Protein AF-M4C3R3-F1 (afdb_monomer_lite)

Radius of gyration: 22.49 Å; chains: 1; bounding box: 30×72×47 Å

Organism: Hyaloperonospora arabidopsidis (strain Emoy2) (NCBI:txid559515)

Secondary structure (DSSP, 8-state):
-HHHHHHHHHHS----GGG--EE-S-TT---SEETTEEEEPTT-EEEETTEEEESS-HHHHHHHHHHHHHHHHHHHHHHHTS--------

Foldseek 3Di:
DCVQVVCCVVVVDHDDLVPAEAADPDLVDDDQDDPSRGYAHAQDWDDDPQATDHHHPRPVRRVVSVVVVVVVVCVVVVVVVPPDPPPDDD

Sequence (90 aa):
MEIVHRFGELSGLWVQQKKSVLIMLNMAVDLADYAGIPVLRHGDTTRYLGYQVGTGDLVGANWALRIRSIRSALRQQLPSLRVWPSGFCC

pLDDT: mean 83.35, std 14.42, range [38.62, 96.19]

Structure (mmCIF, N/CA/C/O backbone):
data_AF-M4C3R3-F1
#
_entry.id   AF-M4C3R3-F1
#
loop_
_atom_site.group_PDB
_atom_site.id
_atom_site.type_symbol
_atom_site.label_atom_id
_atom_site.label_alt_id
_atom_site.label_comp_id
_atom_site.label_asym_id
_atom_site.label_entity_id
_atom_site.label_seq_id
_atom_site.pdbx_PDB_ins_code
_atom_site.Cartn_x
_atom_site.Cartn_y
_atom_site.Cartn_z
_atom_site.occupancy
_atom_site.B_iso_or_equiv
_atom_site.auth_seq_id
_atom_site.auth_comp_id
_atom_site.auth_asym_id
_atom_site.auth_atom_id
_atom_site.pdbx_PDB_model_num
ATOM 1 N N . MET A 1 1 ? -9.374 -8.290 14.453 1.00 64.19 1 MET A N 1
ATOM 2 C CA . MET A 1 1 ? -9.530 -6.817 14.386 1.00 64.19 1 MET A CA 1
ATOM 3 C C . MET A 1 1 ? -9.750 -6.146 15.736 1.00 64.19 1 MET A C 1
ATOM 5 O O . MET A 1 1 ? -9.820 -4.924 15.763 1.00 64.19 1 MET A O 1
ATOM 9 N N . GLU A 1 2 ? -9.781 -6.891 16.850 1.00 76.44 2 GLU A N 1
ATOM 10 C CA . GLU A 1 2 ? -9.936 -6.304 18.188 1.00 76.44 2 GLU A CA 1
ATOM 11 C C . GLU A 1 2 ? -8.931 -5.175 18.440 1.00 76.44 2 GLU A C 1
ATOM 13 O O . GLU A 1 2 ? -9.323 -4.109 18.879 1.00 76.44 2 GLU A O 1
ATOM 18 N N . ILE A 1 3 ? -7.663 -5.343 18.047 1.00 84.50 3 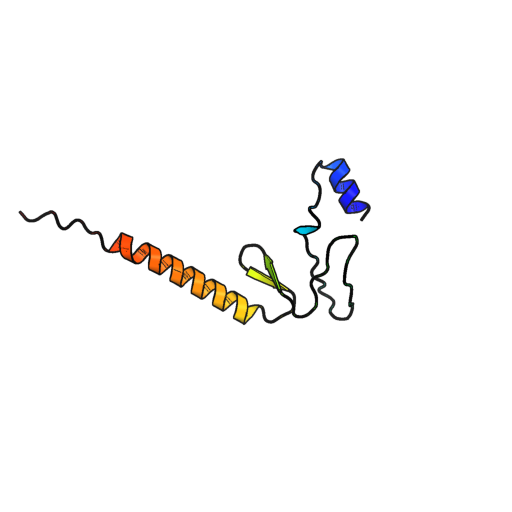ILE A N 1
ATOM 19 C CA . ILE A 1 3 ? -6.635 -4.327 18.301 1.00 84.50 3 ILE A CA 1
ATOM 20 C C . ILE A 1 3 ? -6.852 -3.007 17.548 1.00 84.50 3 ILE A C 1
ATOM 22 O O . ILE A 1 3 ? -6.590 -1.948 18.103 1.00 84.50 3 ILE A O 1
ATOM 26 N N . VAL A 1 4 ? -7.351 -3.043 16.308 1.00 83.56 4 VAL A N 1
ATOM 27 C CA . VAL A 1 4 ? -7.580 -1.827 15.506 1.00 83.56 4 VAL A CA 1
ATOM 28 C C . VAL A 1 4 ? -8.862 -1.130 15.950 1.00 83.56 4 VAL A C 1
ATOM 30 O O . VAL A 1 4 ? -8.881 0.093 16.040 1.00 83.56 4 VAL A O 1
ATOM 33 N N . HIS A 1 5 ? -9.912 -1.891 16.277 1.00 85.75 5 HIS A N 1
ATOM 34 C CA . HIS A 1 5 ? -11.117 -1.315 16.876 1.00 85.75 5 HIS A CA 1
ATOM 35 C C . HIS A 1 5 ? -10.816 -0.717 18.244 1.00 85.75 5 HIS A C 1
ATOM 37 O O . HIS A 1 5 ? -11.152 0.436 18.474 1.00 85.75 5 HIS A O 1
ATOM 43 N N . ARG A 1 6 ? -10.094 -1.440 19.102 1.00 89.81 6 ARG A N 1
ATOM 44 C CA . ARG A 1 6 ? -9.676 -0.965 20.423 1.00 89.81 6 ARG A CA 1
ATOM 45 C C . ARG A 1 6 ? -8.749 0.242 20.332 1.00 89.81 6 ARG A C 1
ATOM 47 O O . ARG A 1 6 ? -8.861 1.158 21.135 1.00 89.81 6 ARG A O 1
ATOM 54 N N . PHE A 1 7 ? -7.862 0.289 19.337 1.00 88.75 7 PHE A N 1
ATOM 55 C CA . PHE A 1 7 ? -7.105 1.503 19.037 1.00 88.75 7 PHE A CA 1
ATOM 56 C C . PHE A 1 7 ? -8.040 2.657 18.673 1.00 88.75 7 PHE A C 1
ATOM 58 O O . PHE A 1 7 ? -7.858 3.755 19.187 1.00 88.75 7 PHE A O 1
ATOM 65 N N . GLY A 1 8 ? -9.048 2.420 17.832 1.00 92.12 8 GLY A N 1
ATOM 66 C CA . GLY A 1 8 ? -10.058 3.422 17.494 1.00 92.12 8 GLY A CA 1
ATOM 67 C C . GLY A 1 8 ? -10.846 3.912 18.706 1.00 92.12 8 GLY A C 1
ATOM 68 O O . GLY A 1 8 ? -11.025 5.115 18.862 1.00 92.12 8 GLY A O 1
ATOM 69 N N . GLU A 1 9 ? -11.228 3.010 19.608 1.00 94.75 9 GLU A N 1
ATOM 70 C CA . GLU A 1 9 ? -11.909 3.343 20.863 1.00 94.75 9 GLU A CA 1
ATOM 71 C C . GLU A 1 9 ? -11.024 4.176 21.797 1.00 94.75 9 GLU A C 1
ATOM 73 O O . GLU A 1 9 ? -11.490 5.159 22.368 1.00 94.75 9 GLU A O 1
ATOM 78 N N . LEU A 1 10 ? -9.743 3.819 21.931 1.00 96.19 10 LEU A N 1
ATOM 79 C CA . LEU A 1 10 ? -8.804 4.511 22.820 1.00 96.19 10 LEU A CA 1
ATOM 80 C C . LEU A 1 10 ? -8.306 5.847 22.253 1.00 96.19 10 LEU A C 1
ATOM 82 O O . LEU A 1 10 ? -8.047 6.776 23.014 1.00 96.19 10 LEU A O 1
ATOM 86 N N . SER A 1 11 ? -8.127 5.943 20.935 1.00 95.44 11 SER A N 1
ATOM 87 C CA . SER A 1 11 ? -7.539 7.119 20.275 1.00 95.44 11 SER A CA 1
ATOM 88 C C . SER A 1 11 ? -8.567 8.070 19.663 1.00 95.44 11 SER A C 1
ATOM 90 O O . SER A 1 11 ? -8.225 9.204 19.335 1.00 95.44 11 SER A O 1
ATOM 92 N N . GLY A 1 12 ? -9.801 7.612 19.440 1.00 95.12 12 GLY A N 1
ATOM 93 C CA . GLY A 1 12 ? -10.799 8.312 18.629 1.00 95.12 12 GLY A CA 1
ATOM 94 C C . GLY A 1 12 ? -10.533 8.267 17.116 1.00 95.12 12 GLY A C 1
ATOM 95 O O . GLY A 1 12 ? -11.297 8.855 16.348 1.00 95.12 12 GLY A O 1
ATOM 96 N N . LEU A 1 13 ? -9.474 7.586 16.658 1.00 93.38 13 LEU A N 1
ATOM 97 C CA . LEU A 1 13 ? -9.091 7.503 15.247 1.00 93.38 13 LEU A CA 1
ATOM 98 C C . LEU A 1 13 ? -9.491 6.157 14.633 1.00 93.38 13 LEU A C 1
ATOM 100 O O . LEU A 1 13 ? -8.899 5.117 14.915 1.00 93.38 13 LEU A O 1
ATOM 104 N N . TRP A 1 14 ? -10.461 6.187 13.720 1.00 90.94 14 TRP A N 1
ATOM 105 C CA . TRP A 1 14 ? -10.966 4.992 13.043 1.00 90.94 14 TRP A CA 1
ATOM 106 C C . TRP A 1 14 ? -10.278 4.753 11.697 1.00 90.94 14 TRP A C 1
ATOM 108 O O . TRP A 1 14 ? -10.164 5.655 10.862 1.00 90.94 14 TRP A O 1
ATOM 118 N N . VAL A 1 15 ? -9.861 3.509 11.453 1.00 88.12 15 VAL A N 1
ATOM 119 C CA . VAL A 1 15 ? -9.264 3.105 10.174 1.00 88.12 15 VAL A CA 1
ATOM 120 C C . VAL A 1 15 ? -10.326 3.072 9.076 1.00 88.12 15 VAL A C 1
ATOM 122 O O . VAL A 1 15 ? -11.368 2.432 9.201 1.00 88.12 15 VAL A O 1
ATOM 125 N N . GLN A 1 16 ? -10.037 3.727 7.952 1.00 89.06 16 GLN A N 1
ATOM 126 C CA . GLN A 1 16 ? -10.893 3.705 6.767 1.00 89.06 16 GLN A CA 1
ATOM 127 C C . GLN A 1 16 ? -10.578 2.483 5.902 1.00 89.06 16 GLN A C 1
ATOM 129 O O . GLN A 1 16 ? -9.777 2.569 4.974 1.00 89.06 16 GLN A O 1
ATOM 134 N N . GLN A 1 17 ? -11.264 1.368 6.158 1.00 85.44 17 GLN A N 1
ATOM 135 C CA . GLN A 1 17 ? -11.057 0.087 5.464 1.00 85.44 17 GLN A CA 1
ATOM 136 C C . GLN A 1 17 ? -11.020 0.201 3.931 1.00 85.44 17 GLN A C 1
ATOM 138 O O . GLN A 1 17 ? -10.150 -0.378 3.299 1.00 85.44 17 GLN A O 1
ATOM 143 N N . LYS A 1 18 ? -11.887 1.027 3.324 1.00 84.88 18 LYS A N 1
ATOM 144 C CA . LYS A 1 18 ? -11.926 1.231 1.860 1.00 84.88 18 LYS A CA 1
ATOM 145 C C . LYS A 1 18 ? -10.684 1.913 1.271 1.00 84.88 18 LYS A C 1
ATOM 147 O O . LYS A 1 18 ? -10.478 1.844 0.065 1.00 84.88 18 LYS A O 1
ATOM 152 N N . LYS A 1 19 ? -9.908 2.635 2.085 1.00 87.31 19 LYS A N 1
ATOM 153 C CA . LYS A 1 19 ? -8.657 3.297 1.669 1.00 87.31 19 LYS A CA 1
ATOM 154 C C . LYS A 1 19 ? -7.416 2.550 2.144 1.00 87.31 19 LYS A C 1
ATOM 156 O O . LYS A 1 19 ? -6.309 2.882 1.728 1.00 87.31 19 LYS A O 1
ATOM 161 N N . SER A 1 20 ? -7.598 1.586 3.036 1.00 90.44 20 SER A N 1
ATOM 162 C CA . SER A 1 20 ? -6.539 0.735 3.546 1.00 90.44 20 SER A CA 1
ATOM 163 C C . SER A 1 20 ? -6.411 -0.502 2.672 1.00 90.44 20 SER A C 1
ATOM 165 O O . SER A 1 20 ? -7.390 -1.022 2.148 1.00 90.44 20 SER A O 1
ATOM 167 N N . VAL A 1 21 ? -5.185 -0.982 2.529 1.00 92.12 21 VAL A N 1
ATOM 168 C CA . VAL A 1 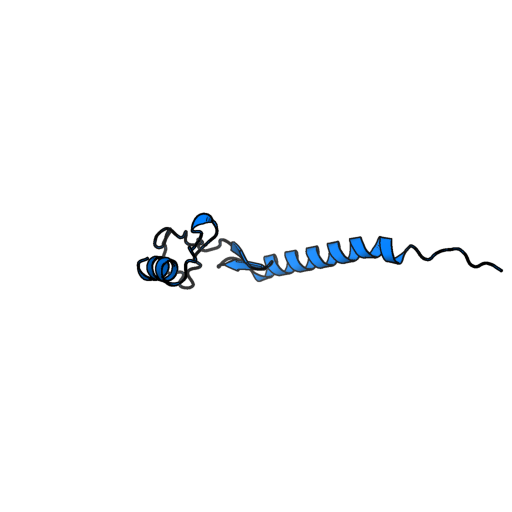21 ? -4.886 -2.238 1.852 1.00 92.12 21 VAL A CA 1
ATOM 169 C C . VAL A 1 21 ? -3.707 -2.882 2.563 1.00 92.12 21 VAL A C 1
ATOM 171 O O . VAL A 1 21 ? -2.794 -2.186 3.015 1.00 92.12 21 VAL A O 1
ATOM 174 N N . LEU A 1 22 ? -3.743 -4.200 2.700 1.00 91.19 22 LEU A N 1
ATOM 175 C CA . LEU A 1 22 ? -2.655 -4.981 3.278 1.00 91.19 22 LEU A CA 1
ATOM 176 C C . LEU A 1 22 ? -1.773 -5.533 2.168 1.00 91.19 22 LEU A C 1
ATOM 178 O O . LEU A 1 22 ? -2.276 -6.031 1.171 1.00 91.19 22 LEU A O 1
ATOM 182 N N . ILE A 1 23 ? -0.457 -5.468 2.340 1.00 91.06 23 ILE A N 1
ATOM 183 C CA . ILE A 1 23 ? 0.496 -6.065 1.402 1.00 91.06 23 ILE A CA 1
ATOM 184 C C . ILE A 1 23 ? 1.130 -7.249 2.114 1.00 91.06 23 ILE A C 1
ATOM 186 O O . ILE A 1 23 ? 1.887 -7.072 3.069 1.00 91.06 23 ILE A O 1
ATOM 190 N N . MET A 1 24 ? 0.794 -8.457 1.668 1.00 87.62 24 MET A N 1
ATOM 191 C CA . MET A 1 24 ? 1.388 -9.663 2.223 1.00 87.62 24 MET A CA 1
ATOM 192 C C . MET A 1 24 ? 2.799 -9.831 1.655 1.00 87.62 24 MET A C 1
ATOM 194 O O . MET A 1 24 ? 2.982 -9.948 0.446 1.00 87.62 24 MET A O 1
ATOM 198 N N . LEU A 1 25 ? 3.807 -9.833 2.530 1.00 83.50 25 LEU A N 1
ATOM 199 C CA . LEU A 1 25 ? 5.199 -10.065 2.123 1.00 83.50 25 LEU A CA 1
ATOM 200 C C . LEU A 1 25 ? 5.490 -11.554 1.891 1.00 83.50 25 LEU A C 1
ATOM 202 O O . LEU A 1 25 ? 6.409 -11.901 1.156 1.00 83.50 25 LEU A O 1
ATOM 206 N N . ASN A 1 26 ? 4.701 -12.434 2.511 1.00 85.75 26 ASN A N 1
ATOM 207 C CA . ASN A 1 26 ? 4.768 -13.865 2.267 1.00 85.75 26 ASN A CA 1
ATOM 208 C C . ASN A 1 26 ? 3.896 -14.237 1.059 1.00 85.75 26 ASN A C 1
ATOM 210 O O . ASN A 1 26 ? 2.673 -14.184 1.138 1.00 85.75 26 ASN A O 1
ATOM 214 N N . MET A 1 27 ? 4.535 -14.652 -0.034 1.00 77.75 27 MET A N 1
ATOM 215 C CA . MET A 1 27 ? 3.859 -15.001 -1.290 1.00 77.75 27 MET A CA 1
ATOM 216 C C . MET A 1 27 ? 3.216 -16.396 -1.274 1.00 77.75 27 MET A C 1
ATOM 218 O O . MET A 1 27 ? 2.486 -16.736 -2.196 1.00 77.75 27 MET A O 1
ATOM 222 N N . ALA A 1 28 ? 3.482 -17.212 -0.248 1.00 83.25 28 ALA A N 1
ATOM 223 C CA . ALA A 1 28 ? 2.915 -18.556 -0.130 1.00 83.25 28 ALA A CA 1
ATOM 224 C C . ALA A 1 28 ? 1.474 -18.566 0.413 1.00 83.25 28 ALA A C 1
ATOM 226 O O . ALA A 1 28 ? 0.838 -19.617 0.439 1.00 83.25 28 ALA A O 1
ATOM 227 N N . VAL A 1 29 ? 0.972 -17.421 0.885 1.00 81.31 29 VAL A N 1
ATOM 228 C CA . VAL A 1 29 ? -0.361 -17.296 1.481 1.00 81.31 29 VAL A CA 1
ATOM 229 C C . VAL A 1 29 ? -1.249 -16.488 0.547 1.00 81.31 29 VAL A C 1
ATOM 231 O O . VAL A 1 29 ? -1.003 -15.303 0.331 1.00 81.31 29 VAL A O 1
ATOM 234 N N . ASP A 1 30 ? -2.302 -17.125 0.039 1.00 81.69 30 ASP A N 1
ATOM 235 C CA . ASP A 1 30 ? -3.335 -16.463 -0.756 1.00 81.69 30 ASP A CA 1
ATOM 236 C C . ASP A 1 30 ? -4.531 -16.122 0.138 1.00 81.69 30 ASP A C 1
ATOM 238 O O . ASP A 1 30 ? -5.384 -16.958 0.440 1.00 81.69 30 ASP A O 1
ATOM 242 N N . LEU A 1 31 ? -4.540 -14.887 0.637 1.00 88.69 31 LEU A N 1
ATOM 243 C CA . LEU A 1 31 ? -5.613 -14.341 1.457 1.00 88.69 31 LEU A CA 1
ATOM 244 C C . LEU A 1 31 ? -6.206 -13.139 0.724 1.00 88.69 31 LEU A C 1
ATOM 246 O O . LEU A 1 31 ? -5.470 -12.234 0.351 1.00 88.69 31 LEU A O 1
ATOM 250 N N . ALA A 1 32 ? -7.526 -13.112 0.541 1.00 88.75 32 ALA A N 1
ATOM 251 C CA . ALA A 1 32 ? -8.201 -12.020 -0.166 1.00 88.75 32 ALA A CA 1
ATOM 252 C C . ALA A 1 32 ? -8.535 -10.821 0.742 1.00 88.75 32 ALA A C 1
ATOM 254 O O . ALA A 1 32 ? -8.563 -9.674 0.296 1.00 88.75 32 ALA A O 1
ATOM 255 N N . ASP A 1 33 ? -8.789 -11.084 2.021 1.00 88.88 33 ASP A N 1
ATOM 256 C CA . ASP A 1 33 ? -9.166 -10.090 3.020 1.00 88.88 33 ASP A CA 1
ATOM 257 C C . ASP A 1 33 ? -8.586 -10.491 4.371 1.00 88.88 33 ASP A C 1
ATOM 259 O O . ASP A 1 33 ? -8.588 -11.667 4.741 1.00 88.88 33 ASP A O 1
ATOM 263 N N . TYR A 1 34 ? -8.111 -9.502 5.119 1.00 86.19 34 TYR A N 1
ATOM 264 C CA . TYR A 1 34 ? -7.771 -9.692 6.514 1.00 86.19 34 TYR A CA 1
ATOM 265 C C . TYR A 1 34 ? -8.559 -8.699 7.349 1.00 86.19 34 TYR A C 1
ATOM 267 O O . TYR A 1 34 ? -8.189 -7.536 7.538 1.00 86.19 34 TYR A O 1
ATOM 275 N N . ALA A 1 35 ? -9.660 -9.225 7.874 1.00 82.38 35 ALA A N 1
ATOM 276 C CA . ALA A 1 35 ? -10.511 -8.569 8.840 1.00 82.38 35 ALA A CA 1
ATOM 277 C C . ALA A 1 35 ? -11.094 -7.238 8.324 1.00 82.38 35 ALA A C 1
ATOM 279 O O . ALA A 1 35 ? -11.053 -6.202 8.990 1.00 82.38 35 ALA A O 1
ATOM 280 N N . GLY A 1 36 ? -11.653 -7.291 7.118 1.00 83.56 36 GLY A N 1
ATOM 281 C CA . GLY A 1 36 ? -12.321 -6.182 6.442 1.00 83.56 36 GLY A CA 1
ATOM 282 C C . GLY A 1 36 ? -11.372 -5.214 5.737 1.00 83.56 36 GLY A C 1
ATOM 283 O O . GLY A 1 36 ? -11.838 -4.243 5.143 1.00 83.56 36 GLY A O 1
ATOM 284 N N . ILE A 1 37 ? -10.055 -5.433 5.820 1.00 89.31 37 ILE A N 1
ATOM 285 C CA . ILE A 1 37 ? -9.083 -4.733 4.982 1.00 89.31 37 ILE A CA 1
ATOM 286 C C . ILE A 1 37 ? -8.703 -5.660 3.822 1.00 89.31 37 ILE A C 1
ATOM 288 O O . ILE A 1 37 ? -8.162 -6.745 4.070 1.00 89.31 37 ILE A O 1
ATOM 292 N N . PRO A 1 38 ? -8.905 -5.224 2.564 1.00 91.44 38 PRO A N 1
ATOM 293 C CA . PRO A 1 38 ? -8.534 -6.026 1.411 1.00 91.44 38 PRO A CA 1
ATOM 294 C C . PRO A 1 38 ? -7.022 -6.253 1.385 1.00 91.44 38 PRO A C 1
ATOM 296 O O . PRO A 1 38 ? -6.227 -5.349 1.671 1.00 91.44 38 PRO A O 1
ATOM 299 N N . VAL A 1 39 ? -6.623 -7.463 1.014 1.00 91.88 39 VAL A N 1
ATOM 300 C CA . VAL A 1 39 ? -5.219 -7.803 0.787 1.00 91.88 39 VAL A CA 1
ATOM 301 C C . VAL A 1 39 ? -4.905 -7.578 -0.690 1.00 91.88 39 VAL A C 1
ATOM 303 O O . VAL A 1 39 ? -5.639 -8.011 -1.579 1.00 91.88 39 VAL A O 1
ATOM 306 N N . LEU A 1 40 ? -3.816 -6.862 -0.959 1.00 92.12 40 LEU A N 1
ATOM 307 C CA . LEU A 1 40 ? -3.298 -6.642 -2.299 1.00 92.12 40 LEU A CA 1
ATOM 308 C C . LEU A 1 40 ? -2.820 -7.981 -2.861 1.00 92.12 40 LEU A C 1
ATOM 310 O O . LEU A 1 40 ? -1.957 -8.629 -2.264 1.00 92.12 40 LEU A O 1
ATOM 314 N N . ARG A 1 41 ? -3.372 -8.382 -4.007 1.00 89.12 41 ARG A N 1
ATOM 315 C CA . ARG A 1 41 ? -3.005 -9.644 -4.651 1.00 89.12 41 ARG A CA 1
ATOM 316 C C . ARG A 1 41 ? -1.550 -9.629 -5.097 1.00 89.12 41 ARG A C 1
ATOM 318 O O . ARG A 1 41 ? -0.955 -8.578 -5.347 1.00 89.12 41 ARG A O 1
ATOM 325 N N . HIS A 1 42 ? -0.978 -10.821 -5.217 1.00 88.50 42 HIS A N 1
ATOM 326 C CA . HIS A 1 42 ? 0.371 -10.953 -5.735 1.00 88.50 42 HIS A CA 1
ATOM 327 C C . HIS A 1 42 ? 0.455 -10.446 -7.185 1.00 88.50 42 HIS A C 1
ATOM 329 O O . HIS A 1 42 ? -0.439 -10.701 -7.988 1.00 88.50 42 HIS A O 1
ATOM 335 N N . GLY A 1 43 ? 1.512 -9.703 -7.510 1.00 87.56 43 GLY A N 1
ATOM 336 C CA . GLY A 1 43 ? 1.688 -9.040 -8.806 1.00 87.56 43 GLY A CA 1
ATOM 337 C C . GLY A 1 43 ? 0.963 -7.695 -8.937 1.00 87.56 43 GLY A C 1
ATOM 338 O O . GLY A 1 43 ? 1.414 -6.844 -9.707 1.00 87.56 43 GLY A O 1
ATOM 339 N N . ASP A 1 44 ? -0.084 -7.450 -8.144 1.00 89.94 44 ASP A N 1
ATOM 340 C CA . ASP A 1 44 ? -0.756 -6.154 -8.124 1.00 89.94 44 ASP A CA 1
ATOM 341 C C . ASP A 1 44 ? 0.106 -5.092 -7.426 1.00 89.94 44 ASP A C 1
ATOM 343 O O . ASP A 1 44 ? 1.020 -5.362 -6.631 1.00 89.94 44 ASP A O 1
ATOM 347 N N . THR A 1 45 ? -0.203 -3.837 -7.743 1.00 91.50 45 THR A N 1
ATOM 348 C CA . THR A 1 45 ? 0.445 -2.664 -7.158 1.00 91.50 45 THR A CA 1
ATOM 349 C C . THR A 1 45 ? -0.596 -1.652 -6.707 1.00 91.50 45 THR A C 1
ATOM 351 O O . THR A 1 45 ? -1.688 -1.550 -7.265 1.00 91.50 45 THR A O 1
ATOM 354 N N . THR A 1 46 ? -0.252 -0.899 -5.671 1.00 92.00 46 THR A N 1
ATOM 355 C CA . THR A 1 46 ? -1.038 0.227 -5.172 1.00 92.00 46 THR A CA 1
ATOM 356 C C . THR A 1 46 ? -0.146 1.444 -4.987 1.00 92.00 46 THR A C 1
ATOM 358 O O . THR A 1 46 ? 1.076 1.332 -4.866 1.00 92.00 46 THR A O 1
ATOM 361 N N . ARG A 1 47 ? -0.750 2.632 -4.938 1.00 90.94 47 ARG A N 1
ATOM 362 C CA . ARG A 1 47 ? -0.010 3.885 -4.807 1.00 90.94 47 ARG A CA 1
ATOM 363 C C . ARG A 1 47 ? 0.126 4.296 -3.344 1.00 90.94 47 ARG A C 1
ATOM 365 O O . ARG A 1 47 ? -0.865 4.615 -2.695 1.00 90.94 47 ARG A O 1
ATOM 372 N N . TYR A 1 48 ? 1.362 4.415 -2.872 1.00 91.12 48 TYR A N 1
ATOM 373 C CA . TYR A 1 48 ? 1.704 4.944 -1.557 1.00 91.12 48 TYR A CA 1
ATOM 374 C C . TYR A 1 48 ? 2.673 6.123 -1.682 1.00 91.12 48 TYR A C 1
ATOM 376 O O . TYR A 1 48 ? 3.744 5.998 -2.271 1.00 91.12 48 TYR A O 1
ATOM 384 N N . LEU A 1 49 ? 2.277 7.296 -1.172 1.00 88.88 49 LEU A N 1
ATOM 385 C CA . LEU A 1 49 ? 3.083 8.531 -1.181 1.00 88.88 49 LEU A CA 1
ATOM 386 C C . LEU A 1 49 ? 3.705 8.880 -2.550 1.00 88.88 49 LEU A C 1
ATOM 388 O O . LEU A 1 49 ? 4.811 9.403 -2.643 1.00 88.88 49 LEU A O 1
ATOM 392 N N . GLY A 1 50 ? 2.989 8.584 -3.637 1.00 87.81 50 GLY A N 1
ATOM 393 C CA . GLY A 1 50 ? 3.461 8.858 -4.996 1.00 87.81 50 GLY A CA 1
ATOM 394 C C . GLY A 1 50 ? 4.207 7.711 -5.681 1.00 87.81 50 GLY A C 1
ATOM 395 O O . GLY A 1 50 ? 4.429 7.813 -6.885 1.00 87.81 50 GLY A O 1
ATOM 396 N N . TYR A 1 51 ? 4.508 6.626 -4.971 1.00 91.75 51 TYR A N 1
ATOM 397 C CA . TYR A 1 51 ? 5.180 5.434 -5.489 1.00 91.75 51 TYR A CA 1
ATOM 398 C C . TYR A 1 51 ? 4.210 4.272 -5.647 1.00 91.75 51 TYR A C 1
ATOM 400 O O . TYR A 1 51 ? 3.253 4.154 -4.889 1.00 91.75 51 TYR A O 1
ATOM 408 N N . GLN A 1 52 ? 4.469 3.409 -6.619 1.00 94.00 52 GLN A N 1
ATOM 409 C CA . GLN A 1 52 ? 3.891 2.076 -6.669 1.00 94.00 52 GLN A CA 1
ATOM 410 C C . GLN A 1 52 ? 4.601 1.186 -5.652 1.00 94.00 52 GLN A C 1
ATOM 412 O O . GLN A 1 52 ? 5.835 1.126 -5.615 1.00 94.00 52 GLN A O 1
ATOM 417 N N . VAL A 1 53 ? 3.804 0.505 -4.839 1.00 92.31 53 VAL A N 1
ATOM 418 C CA . VAL A 1 53 ? 4.221 -0.492 -3.853 1.00 92.31 53 VAL A CA 1
ATOM 419 C C . VAL A 1 53 ? 3.376 -1.749 -4.045 1.00 92.31 53 VAL A C 1
ATOM 421 O O . VAL A 1 53 ? 2.242 -1.673 -4.516 1.00 92.31 53 VAL A O 1
ATOM 424 N N . GLY A 1 54 ? 3.921 -2.911 -3.707 1.00 91.81 54 GLY A N 1
ATOM 425 C CA . GLY A 1 54 ? 3.271 -4.195 -3.948 1.00 91.81 54 GLY A CA 1
ATOM 426 C C . GLY A 1 54 ? 4.304 -5.265 -4.247 1.00 91.81 54 GLY A C 1
ATOM 427 O O . GLY A 1 54 ? 5.444 -5.164 -3.797 1.00 91.81 54 GLY A O 1
ATOM 428 N N . THR A 1 55 ? 3.906 -6.277 -5.008 1.00 89.88 55 THR A N 1
ATOM 429 C CA . THR A 1 55 ? 4.774 -7.425 -5.322 1.00 89.88 55 THR A CA 1
ATOM 430 C C . THR A 1 55 ? 5.028 -7.616 -6.821 1.00 89.88 55 THR A C 1
ATOM 432 O O . THR A 1 55 ? 5.759 -8.525 -7.196 1.00 89.88 55 THR A O 1
ATOM 435 N N . GLY A 1 56 ? 4.459 -6.758 -7.676 1.00 86.75 56 GLY A N 1
ATOM 436 C CA . GLY A 1 56 ? 4.761 -6.707 -9.112 1.00 86.75 56 GLY A CA 1
ATOM 437 C C . GLY A 1 56 ? 6.080 -5.992 -9.448 1.00 86.75 56 GLY A C 1
ATOM 438 O O . GLY A 1 56 ? 6.888 -5.694 -8.569 1.00 86.75 56 GLY A O 1
ATOM 439 N N . ASP A 1 57 ? 6.300 -5.665 -10.728 1.00 88.19 57 ASP A N 1
ATOM 440 C CA . ASP A 1 57 ? 7.472 -4.883 -11.160 1.00 88.19 57 ASP A CA 1
ATOM 441 C C . ASP A 1 57 ? 7.370 -3.417 -10.703 1.00 88.19 57 ASP A C 1
ATOM 443 O O . ASP A 1 57 ? 6.749 -2.558 -11.338 1.00 88.19 57 ASP A O 1
ATOM 447 N N . LEU A 1 58 ? 8.009 -3.125 -9.572 1.00 92.44 58 LEU A N 1
ATOM 448 C CA . LEU A 1 58 ? 8.013 -1.793 -8.975 1.00 92.44 58 LEU A CA 1
ATOM 449 C C . LEU A 1 58 ? 9.054 -0.866 -9.600 1.00 92.44 58 LEU A C 1
ATOM 451 O O . LEU A 1 58 ? 8.860 0.351 -9.605 1.00 92.44 58 LEU A O 1
ATOM 455 N N . VAL A 1 59 ? 10.175 -1.402 -10.085 1.00 93.00 59 VAL A N 1
ATOM 456 C CA . VAL A 1 59 ? 11.315 -0.587 -10.522 1.00 93.00 59 VAL A CA 1
ATOM 457 C C . VAL A 1 59 ? 10.935 0.163 -11.791 1.00 93.00 59 VAL A C 1
ATOM 459 O O . VAL A 1 59 ? 11.000 1.397 -11.809 1.00 93.00 59 VAL A O 1
ATOM 462 N N . GLY A 1 60 ? 10.459 -0.552 -12.813 1.00 91.81 60 GLY A N 1
ATOM 463 C CA . GLY A 1 60 ? 10.033 0.061 -14.071 1.00 91.81 60 GLY A CA 1
ATOM 464 C C . GLY A 1 60 ? 8.892 1.060 -13.866 1.00 91.81 60 GLY A C 1
ATOM 465 O O . GLY A 1 60 ? 8.960 2.208 -14.324 1.00 91.81 60 GLY A O 1
ATOM 466 N N . ALA A 1 61 ? 7.872 0.662 -13.100 1.00 89.62 61 ALA A N 1
ATOM 467 C CA . ALA A 1 61 ? 6.705 1.495 -12.823 1.00 89.62 61 ALA A CA 1
ATOM 468 C C . ALA A 1 61 ? 7.071 2.805 -12.098 1.00 89.62 61 ALA A C 1
ATOM 470 O O . ALA A 1 61 ? 6.623 3.891 -12.493 1.00 89.62 61 ALA A O 1
ATOM 471 N N . ASN A 1 62 ? 7.921 2.728 -11.071 1.00 95.06 62 ASN A N 1
ATOM 472 C CA . ASN A 1 62 ? 8.347 3.897 -10.304 1.00 95.06 62 ASN A CA 1
ATOM 473 C C . ASN A 1 62 ? 9.276 4.816 -11.099 1.00 95.06 62 ASN A C 1
ATOM 475 O O . ASN A 1 62 ? 9.115 6.040 -11.039 1.00 95.06 62 ASN A O 1
ATOM 479 N N . TRP A 1 63 ? 10.198 4.261 -11.891 1.00 94.75 63 TRP A N 1
ATOM 480 C CA . TRP A 1 63 ? 11.044 5.058 -12.780 1.00 94.75 63 TRP A CA 1
ATOM 481 C C . TRP A 1 63 ? 10.221 5.827 -13.809 1.00 94.75 63 TRP A C 1
ATOM 483 O O . TRP A 1 63 ? 10.408 7.037 -13.968 1.00 94.75 63 TRP A O 1
ATOM 493 N N . ALA A 1 64 ? 9.253 5.171 -14.450 1.00 92.19 64 ALA A N 1
ATOM 494 C CA . ALA A 1 64 ? 8.365 5.825 -15.404 1.00 92.19 64 ALA A CA 1
ATOM 495 C C . ALA A 1 64 ? 7.559 6.965 -14.753 1.00 92.19 64 ALA A C 1
ATOM 497 O O . ALA A 1 64 ? 7.427 8.045 -15.338 1.00 92.19 64 ALA A O 1
ATOM 498 N N . LEU A 1 65 ? 7.047 6.764 -13.531 1.00 91.12 65 LEU A N 1
ATOM 499 C CA . LEU A 1 65 ? 6.355 7.813 -12.773 1.00 91.12 65 LEU A CA 1
ATOM 500 C C . LEU A 1 65 ? 7.266 9.002 -12.458 1.00 91.12 65 LEU A C 1
ATOM 502 O O . LEU A 1 65 ? 6.861 10.146 -12.685 1.00 91.12 65 LEU A O 1
ATOM 506 N N . ARG A 1 66 ? 8.497 8.753 -11.998 1.00 92.81 66 ARG A N 1
ATOM 507 C CA . ARG A 1 66 ? 9.471 9.815 -11.708 1.00 92.81 66 ARG A CA 1
ATOM 508 C C . ARG A 1 66 ? 9.835 10.616 -12.954 1.00 92.81 66 ARG A C 1
ATOM 510 O O . ARG A 1 66 ? 9.752 11.842 -12.920 1.00 92.81 66 ARG A O 1
ATOM 517 N N . ILE A 1 67 ? 10.164 9.948 -14.062 1.00 94.44 67 ILE A N 1
ATOM 518 C CA . ILE A 1 67 ? 10.513 10.617 -15.326 1.00 94.44 67 ILE A CA 1
ATOM 519 C C . ILE A 1 67 ? 9.350 11.488 -15.813 1.00 94.44 67 ILE A C 1
ATOM 521 O O . ILE A 1 67 ? 9.563 12.633 -16.217 1.00 94.44 67 ILE A O 1
ATOM 525 N N . ARG A 1 68 ? 8.110 10.981 -15.747 1.00 92.69 68 ARG A N 1
ATOM 526 C CA . ARG A 1 68 ? 6.916 11.764 -16.105 1.00 92.69 68 ARG A CA 1
ATOM 527 C C . ARG A 1 68 ? 6.745 12.989 -15.210 1.00 92.69 68 ARG A C 1
ATOM 529 O O . ARG A 1 68 ? 6.502 14.069 -15.737 1.00 92.69 68 ARG A O 1
ATOM 536 N N . SER A 1 69 ? 6.902 12.835 -13.895 1.00 90.50 69 SER A N 1
ATOM 537 C CA . SER A 1 69 ? 6.796 13.943 -12.937 1.00 90.50 69 SER A CA 1
ATOM 538 C C . SER A 1 69 ? 7.815 15.048 -13.231 1.00 90.50 69 SER A C 1
ATOM 540 O O . SER A 1 69 ? 7.439 16.207 -13.407 1.00 90.50 69 SER A O 1
ATOM 542 N N . ILE A 1 70 ? 9.089 14.676 -13.404 1.00 92.69 70 ILE A N 1
ATOM 543 C CA . ILE A 1 70 ? 10.174 15.614 -13.731 1.00 92.69 70 ILE A CA 1
ATOM 544 C C . ILE A 1 70 ? 9.892 16.321 -15.06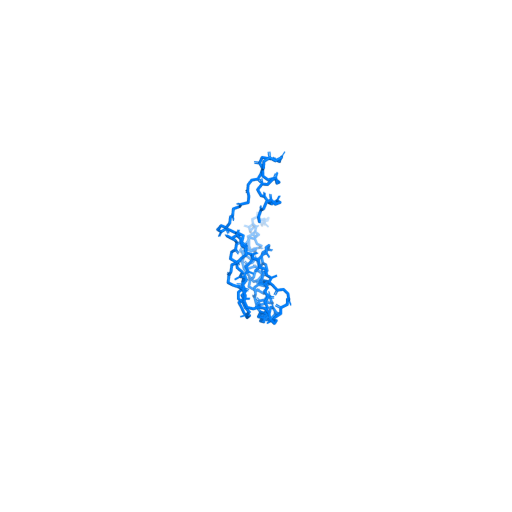0 1.00 92.69 70 ILE A C 1
ATOM 546 O O . ILE A 1 70 ? 9.995 17.543 -15.150 1.00 92.69 70 ILE A O 1
ATOM 550 N N . ARG A 1 71 ? 9.479 15.577 -16.093 1.00 94.38 71 ARG A N 1
ATOM 551 C CA . ARG A 1 71 ? 9.141 16.155 -17.400 1.00 94.38 71 ARG A CA 1
ATOM 552 C C . ARG A 1 71 ? 7.994 17.161 -17.300 1.00 94.38 71 ARG A C 1
ATOM 554 O O . ARG A 1 71 ? 8.060 18.207 -17.940 1.00 94.38 71 ARG A O 1
ATOM 561 N N . SER A 1 72 ? 6.953 16.852 -16.530 1.00 90.69 72 SER A N 1
ATOM 562 C CA . SER A 1 72 ? 5.823 17.761 -16.317 1.00 90.69 72 SER A CA 1
ATOM 563 C C . SER A 1 72 ? 6.246 19.030 -15.576 1.00 90.69 72 SER A C 1
ATOM 565 O O . SER A 1 72 ? 5.875 20.118 -16.011 1.00 90.69 72 SER A O 1
ATOM 567 N N . ALA A 1 73 ? 7.071 18.911 -14.533 1.00 89.56 73 ALA A N 1
ATOM 568 C CA . ALA A 1 73 ? 7.596 20.060 -13.795 1.00 89.56 73 ALA A CA 1
ATOM 569 C C . ALA A 1 73 ? 8.447 20.976 -14.693 1.00 89.56 73 ALA A C 1
ATOM 571 O O . ALA A 1 73 ? 8.192 22.177 -14.781 1.00 89.56 73 ALA A O 1
ATOM 572 N N . LEU A 1 74 ? 9.385 20.398 -15.452 1.00 92.75 74 LEU A N 1
ATOM 573 C CA . LEU A 1 74 ? 10.222 21.152 -16.390 1.00 92.75 74 LEU A CA 1
ATOM 574 C C . LEU A 1 74 ? 9.386 21.865 -17.462 1.00 92.75 74 LEU A C 1
ATOM 576 O O . LEU A 1 74 ? 9.647 23.023 -17.784 1.00 92.75 74 LEU A O 1
ATOM 580 N N . ARG A 1 75 ? 8.345 21.208 -17.995 1.00 89.25 75 ARG A N 1
ATOM 581 C CA . ARG A 1 75 ? 7.424 21.822 -18.966 1.00 89.25 75 ARG A CA 1
ATOM 582 C C . ARG A 1 75 ? 6.657 23.011 -18.394 1.00 89.25 75 ARG A C 1
ATOM 584 O O . ARG A 1 75 ? 6.396 23.940 -19.145 1.00 89.25 75 ARG A O 1
ATOM 591 N N . GLN A 1 76 ? 6.295 22.987 -17.114 1.00 83.06 76 GLN A N 1
ATOM 592 C CA . GLN A 1 76 ? 5.585 24.093 -16.463 1.00 83.06 76 GLN A CA 1
ATOM 593 C C . GLN A 1 76 ? 6.513 25.273 -16.131 1.00 83.06 76 GLN A C 1
ATOM 595 O O . GLN A 1 76 ? 6.072 26.416 -16.197 1.00 83.06 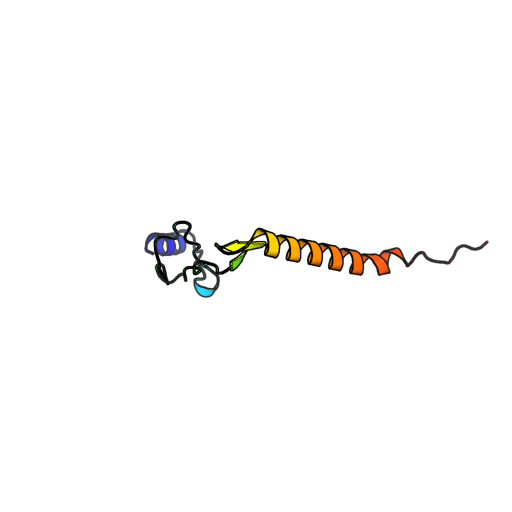76 GLN A O 1
ATOM 600 N N . GLN A 1 77 ? 7.794 25.021 -15.841 1.00 71.94 77 GLN A N 1
ATOM 601 C CA . GLN A 1 77 ? 8.793 26.074 -15.590 1.00 71.94 77 GLN A CA 1
ATOM 602 C C . GLN A 1 77 ? 9.346 26.733 -16.865 1.00 71.94 77 GLN A C 1
ATOM 604 O O . GLN A 1 77 ? 9.776 27.886 -16.838 1.00 71.94 77 GLN A O 1
ATOM 609 N N . LEU A 1 78 ? 9.347 26.033 -18.002 1.00 60.03 78 LEU A N 1
ATOM 610 C CA . LEU A 1 78 ? 9.878 26.560 -19.268 1.00 60.03 78 LEU A CA 1
ATOM 611 C C . LEU A 1 78 ? 9.175 27.842 -19.775 1.00 60.03 78 LEU A C 1
ATOM 613 O O . LEU A 1 78 ? 9.879 28.723 -20.268 1.00 60.03 78 LEU A O 1
ATOM 617 N N . PRO A 1 79 ? 7.841 28.001 -19.666 1.00 57.62 79 PRO A N 1
ATOM 618 C CA . PRO A 1 79 ? 7.161 29.259 -19.974 1.00 57.62 79 PRO A CA 1
ATOM 619 C C . PRO A 1 79 ? 7.500 30.392 -18.996 1.00 57.62 79 PRO A C 1
ATOM 621 O O . PRO A 1 79 ? 7.678 31.523 -19.436 1.00 57.62 79 PRO A O 1
ATOM 624 N N . SER A 1 80 ? 7.646 30.109 -17.694 1.00 54.94 80 SER A N 1
ATOM 625 C CA . SER A 1 80 ? 7.942 31.137 -16.679 1.00 54.94 80 SER A CA 1
ATOM 626 C C . SER A 1 80 ? 9.383 31.652 -16.732 1.00 54.94 80 SER A C 1
ATOM 628 O O . SER A 1 80 ? 9.647 32.765 -16.298 1.00 54.94 80 SER A O 1
ATOM 630 N N . LEU A 1 81 ? 10.316 30.871 -17.286 1.00 52.12 81 LEU A N 1
ATOM 631 C CA . LEU A 1 81 ? 11.709 31.286 -17.516 1.00 52.12 81 LEU A CA 1
ATOM 632 C C . LEU A 1 81 ? 11.911 32.052 -18.834 1.00 52.12 81 LEU A C 1
ATOM 634 O O . LEU A 1 81 ? 12.966 32.647 -19.035 1.00 52.12 81 LEU A O 1
ATOM 638 N N . ARG A 1 82 ? 10.924 32.036 -19.743 1.00 50.75 82 ARG A N 1
ATOM 639 C CA . ARG A 1 82 ? 11.010 32.682 -21.065 1.00 50.75 82 ARG A CA 1
ATOM 640 C C . ARG A 1 82 ? 10.425 34.100 -21.095 1.00 50.75 82 ARG A C 1
ATOM 642 O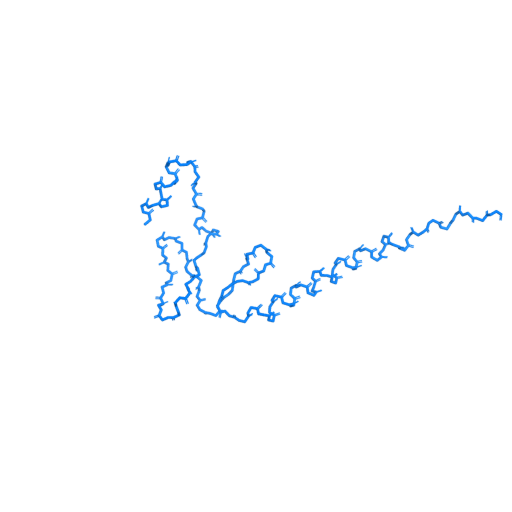 O . ARG A 1 82 ? 10.573 34.786 -22.100 1.00 50.75 82 ARG A O 1
ATOM 649 N N . VAL A 1 83 ? 9.802 34.548 -20.005 1.00 54.78 83 VAL A N 1
ATOM 650 C CA . VAL A 1 83 ? 9.374 35.941 -19.816 1.00 54.78 83 VAL A CA 1
ATOM 651 C C . VAL A 1 83 ? 10.498 36.696 -19.103 1.00 54.78 83 VAL A C 1
ATOM 653 O O . VAL A 1 83 ? 10.451 36.936 -17.902 1.00 54.78 83 VAL A O 1
ATOM 656 N N . TRP A 1 84 ? 11.549 37.040 -19.845 1.00 46.59 84 TRP A N 1
ATOM 657 C CA . TRP A 1 84 ? 12.361 38.206 -19.496 1.00 46.59 84 TRP A CA 1
ATOM 658 C C . TRP A 1 84 ? 11.620 39.444 -20.014 1.00 46.59 84 TRP A C 1
ATOM 660 O O . TRP A 1 84 ? 11.163 39.413 -21.160 1.00 46.59 84 TRP A O 1
ATOM 670 N N . PRO A 1 85 ? 11.471 40.524 -19.228 1.00 48.75 85 PRO A N 1
ATOM 671 C CA . PRO A 1 85 ? 10.885 41.747 -19.741 1.00 48.75 85 PRO A CA 1
ATOM 672 C C . PRO A 1 85 ? 11.878 42.358 -20.731 1.00 48.75 85 PRO A C 1
ATOM 674 O O . PRO A 1 85 ? 12.880 42.962 -20.355 1.00 48.75 85 PRO A O 1
ATOM 677 N N . SER A 1 86 ? 11.611 42.183 -22.021 1.00 54.88 86 SER A N 1
ATOM 678 C CA . SER A 1 86 ? 12.167 43.028 -23.071 1.00 54.88 86 SER A CA 1
ATOM 679 C C . SER A 1 86 ? 11.657 44.452 -22.836 1.00 54.88 86 SER A C 1
ATOM 681 O O . SER A 1 86 ? 10.554 44.795 -23.259 1.00 54.88 86 SER A O 1
ATOM 683 N N . GLY A 1 87 ? 12.408 45.246 -22.076 1.00 52.03 87 GLY A N 1
ATOM 684 C CA . GLY A 1 87 ? 11.949 46.566 -21.649 1.00 52.03 87 GLY A CA 1
ATOM 685 C C . GLY A 1 87 ? 13.008 47.446 -20.994 1.00 52.03 87 GLY A C 1
ATOM 686 O O . GLY A 1 87 ? 12.660 48.247 -20.141 1.00 52.03 87 GLY A O 1
ATOM 687 N N . PHE A 1 88 ? 14.280 47.304 -21.370 1.00 46.22 88 PHE A N 1
ATOM 68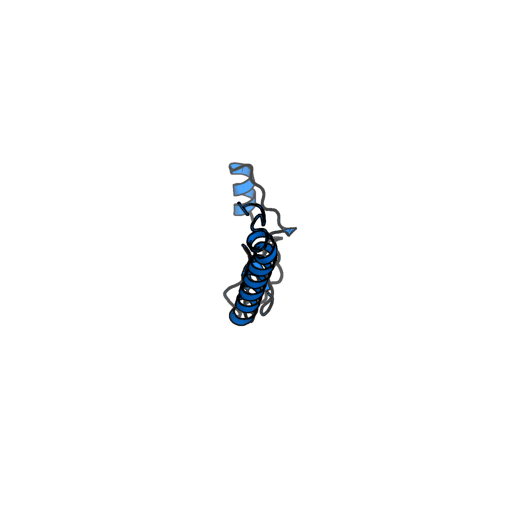8 C CA . PHE A 1 88 ? 15.305 48.326 -21.135 1.00 46.22 88 PHE A CA 1
ATOM 689 C C . PHE A 1 88 ? 16.180 48.432 -22.389 1.00 46.22 88 PHE A C 1
ATOM 691 O O . PHE A 1 88 ? 17.229 47.802 -22.491 1.00 46.22 88 PHE A O 1
ATOM 698 N N . CYS A 1 89 ? 15.706 49.205 -23.365 1.00 38.62 89 CYS A N 1
ATOM 699 C CA . CYS A 1 89 ? 16.574 49.889 -24.318 1.00 38.62 89 CYS A CA 1
ATOM 700 C C . CYS A 1 89 ? 16.609 51.357 -23.887 1.00 38.62 89 CYS A C 1
ATOM 702 O O . CYS A 1 89 ? 15.555 51.991 -23.811 1.00 38.62 89 CYS A O 1
ATOM 704 N N . CYS A 1 90 ? 17.806 51.838 -23.548 1.00 42.91 90 CYS A N 1
ATOM 705 C CA . CYS A 1 90 ? 18.140 53.259 -23.591 1.00 42.91 90 CYS A CA 1
ATOM 706 C C . CYS A 1 90 ? 18.140 53.757 -25.039 1.00 42.91 90 CYS A C 1
ATOM 708 O O . CYS A 1 90 ? 18.411 52.923 -25.938 1.00 42.91 90 CYS A O 1
#